Protein AF-W8T3Q5-F1 (afdb_monomer)

Mean predicted aligned error: 4.8 Å

pLDDT: mean 90.74, std 12.65, range [31.33, 98.38]

Secondary structure (DSSP, 8-state):
--HHHHHHHHHHHHHHHHHHTSPPSSHHHHHHHHHHHH--HHHHHHHHHHTT--EE-SSSEE---HHHHHHHHH-GGGGGTS-HHHHHHHHHHH-TT-SSHHHHHHHHHHHHGGG---

Foldseek 3Di:
DDPVVVVLLVVLVVVLVVQLPDDAPDPLQVLLSVCLVPVALQVSQVVCVVVVDWDDDPPGTDGDHSVNSVVSLPDPVCCVRYDVVSNQLSVQSPDPPDDDSSRSSSVSVVVVVVPPDD

Sequence (118 aa):
MTYEEIKTKIKCLDSVREILEMKPRNLTEEIFLKYIELERTEKVAQYLNEQGYKTKGARDERKYISTDITEILDDESCYMLVDDNIYKLARFMKKRKYRTWEEKILKYFEERSDCD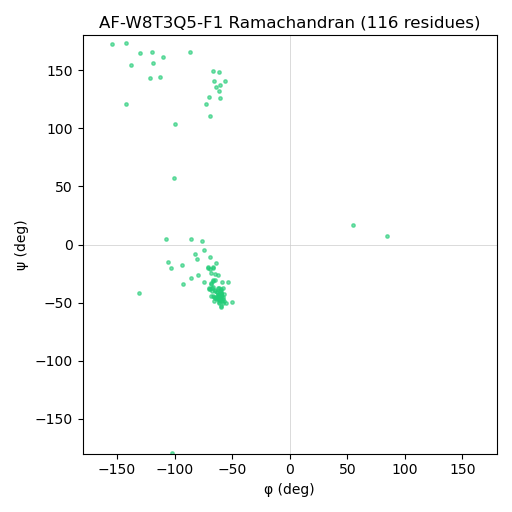GD

Solvent-accessible surface area (backbone atoms only — not comparable to full-atom values): 6930 Å² total; per-residue (Å²): 137,53,73,67,58,52,51,53,51,51,53,53,51,50,56,49,48,56,60,65,67,53,79,61,90,44,70,69,28,41,50,41,47,41,33,61,75,63,75,34,44,57,57,39,19,49,51,41,41,73,74,66,48,66,39,87,46,99,85,51,76,33,73,51,45,37,65,59,47,49,50,58,74,66,42,73,76,46,63,84,67,28,57,66,68,56,48,54,49,38,54,54,60,66,47,82,88,49,93,46,73,66,56,36,53,53,49,51,53,58,69,49,62,73,70,78,70,132

Structure (mmCIF, N/CA/C/O backbone):
data_AF-W8T3Q5-F1
#
_entry.id   AF-W8T3Q5-F1
#
loop_
_atom_site.group_PDB
_atom_site.id
_atom_site.type_symbol
_atom_site.label_atom_id
_atom_site.label_alt_id
_atom_site.label_comp_id
_atom_site.label_asym_id
_atom_site.label_entity_id
_atom_site.label_seq_id
_atom_site.pdbx_PDB_ins_code
_atom_site.Cartn_x
_atom_site.Cartn_y
_atom_site.Cartn_z
_atom_site.occupancy
_atom_site.B_iso_or_equiv
_atom_site.auth_seq_id
_atom_site.auth_comp_id
_atom_site.auth_asym_id
_atom_site.auth_atom_id
_atom_site.pdbx_PDB_model_num
ATOM 1 N N . MET A 1 1 ? -11.872 -5.140 25.681 1.00 71.50 1 MET A N 1
ATOM 2 C CA . MET A 1 1 ? -12.438 -4.601 24.439 1.00 71.50 1 MET A CA 1
ATOM 3 C C . MET A 1 1 ? -13.928 -4.396 24.647 1.00 71.50 1 MET A C 1
ATOM 5 O O . MET A 1 1 ? -14.626 -5.364 24.933 1.00 71.50 1 MET A O 1
ATOM 9 N N . THR A 1 2 ? -14.383 -3.152 24.633 1.00 92.88 2 THR A N 1
ATOM 10 C CA . THR A 1 2 ? -15.775 -2.753 24.838 1.00 92.88 2 THR A CA 1
ATOM 11 C C . THR A 1 2 ? -16.543 -2.798 23.517 1.00 92.88 2 THR A C 1
ATOM 13 O O . THR A 1 2 ? -15.962 -2.870 22.435 1.00 92.88 2 THR A O 1
ATOM 16 N N . TYR A 1 3 ? -17.871 -2.753 23.593 1.00 90.69 3 TYR A N 1
ATOM 17 C CA . TYR A 1 3 ? -18.728 -2.704 22.408 1.00 90.69 3 TYR A CA 1
ATOM 18 C C . TY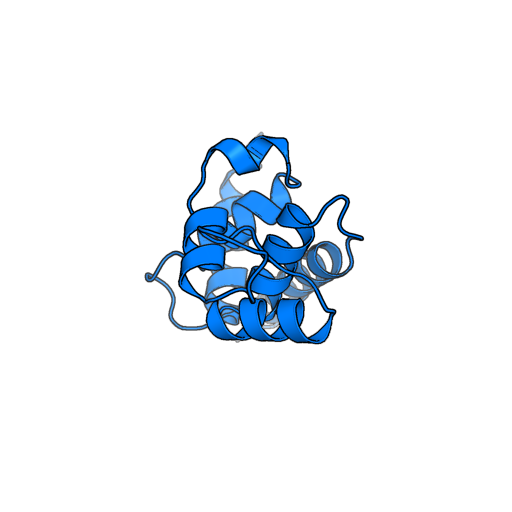R A 1 3 ? -18.461 -1.468 21.533 1.00 90.69 3 TYR A C 1
ATOM 20 O O . TYR A 1 3 ? -18.431 -1.574 20.307 1.00 90.69 3 TYR A O 1
ATOM 28 N N . GLU A 1 4 ? -18.206 -0.317 22.154 1.00 90.38 4 GLU A N 1
ATOM 29 C CA . GLU A 1 4 ? -17.892 0.917 21.429 1.00 90.38 4 GLU A CA 1
ATOM 30 C C . GLU A 1 4 ? -16.509 0.850 20.762 1.00 90.38 4 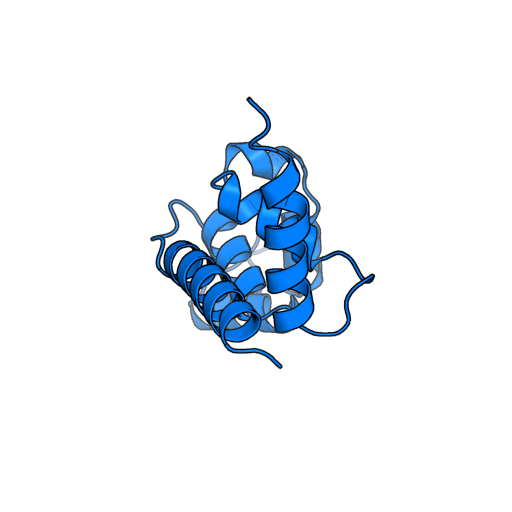GLU A C 1
ATOM 32 O O . GLU A 1 4 ? -16.370 1.249 19.609 1.00 90.38 4 GLU A O 1
ATOM 37 N N . GLU A 1 5 ? -15.512 0.227 21.402 1.00 87.94 5 GLU A N 1
ATOM 38 C CA . GLU A 1 5 ? -14.208 -0.036 20.767 1.00 87.94 5 GLU A CA 1
ATOM 39 C C . GLU A 1 5 ? -14.344 -0.933 19.524 1.00 87.94 5 GLU A C 1
ATOM 41 O O . GLU A 1 5 ? -13.707 -0.684 18.500 1.00 87.94 5 GLU A O 1
ATOM 46 N N . ILE A 1 6 ? -15.215 -1.949 19.579 1.00 90.69 6 ILE A N 1
ATOM 47 C CA . ILE A 1 6 ? -15.489 -2.831 18.433 1.00 90.69 6 ILE A CA 1
ATOM 48 C C . ILE A 1 6 ? -16.151 -2.052 17.293 1.00 90.69 6 ILE A C 1
ATOM 50 O O . ILE A 1 6 ? -15.729 -2.185 16.144 1.00 90.69 6 ILE A O 1
ATOM 54 N N . LYS A 1 7 ? -17.156 -1.218 17.587 1.00 91.44 7 LYS A N 1
ATOM 55 C CA . LYS A 1 7 ? -17.805 -0.372 16.573 1.00 91.44 7 LYS A CA 1
ATOM 56 C C . LYS A 1 7 ? -16.816 0.558 15.883 1.00 91.44 7 LYS A C 1
ATOM 58 O O . LYS A 1 7 ? -16.837 0.655 14.659 1.00 91.44 7 LYS A O 1
ATOM 63 N N . THR A 1 8 ? -15.961 1.233 16.649 1.00 89.25 8 THR A N 1
ATOM 64 C CA . THR A 1 8 ? -14.943 2.134 16.097 1.00 89.25 8 THR A CA 1
ATOM 65 C C . THR A 1 8 ? -13.985 1.377 15.189 1.00 89.25 8 THR A C 1
ATOM 67 O O . THR A 1 8 ? -13.724 1.817 14.070 1.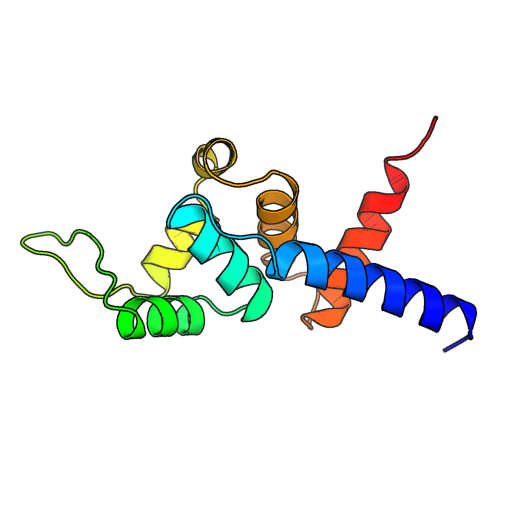00 89.25 8 THR A O 1
ATOM 70 N N . LYS A 1 9 ? -13.531 0.193 15.615 1.00 90.88 9 LYS A N 1
ATOM 71 C CA . LYS A 1 9 ? -12.674 -0.663 14.793 1.00 90.88 9 LYS A CA 1
ATOM 72 C C . LYS A 1 9 ? -13.347 -1.070 13.480 1.00 90.88 9 LYS A C 1
ATOM 74 O O . LYS A 1 9 ? -12.709 -0.978 12.437 1.00 90.88 9 LYS A O 1
ATOM 79 N N . ILE A 1 10 ? -14.620 -1.472 13.511 1.00 92.06 10 ILE A N 1
ATOM 80 C CA . ILE A 1 10 ? -15.380 -1.822 12.298 1.00 92.06 10 ILE A CA 1
ATOM 81 C C . ILE A 1 10 ? -15.441 -0.630 11.340 1.00 92.06 10 ILE A C 1
ATOM 83 O O . ILE A 1 10 ? -15.083 -0.785 10.179 1.00 92.06 10 ILE A O 1
ATOM 87 N N . LYS A 1 11 ? -15.794 0.564 11.833 1.00 91.75 11 LYS A N 1
ATOM 88 C CA . LYS A 1 11 ? -15.841 1.780 11.005 1.00 91.75 11 LYS A CA 1
ATOM 89 C C . LYS A 1 11 ? -14.497 2.087 10.342 1.00 91.75 11 LYS A C 1
ATOM 91 O O . LYS A 1 11 ? -14.462 2.363 9.151 1.00 91.75 11 LYS A O 1
ATOM 96 N N . CYS A 1 12 ? -13.394 1.994 11.090 1.00 91.69 12 CYS A N 1
ATOM 97 C CA . CYS A 1 12 ? -12.056 2.228 10.539 1.00 91.69 12 CYS A CA 1
ATOM 98 C C . CYS A 1 12 ? -11.719 1.218 9.434 1.00 91.69 12 CYS A C 1
ATOM 100 O O . CYS A 1 12 ? -11.185 1.590 8.394 1.00 91.69 12 CYS A O 1
ATOM 102 N N . LEU A 1 13 ? -12.038 -0.061 9.649 1.00 91.75 13 LEU A N 1
ATOM 103 C CA . LEU A 1 13 ? -11.801 -1.112 8.660 1.00 91.75 13 LEU A CA 1
ATOM 104 C C . LEU A 1 13 ? -12.687 -0.949 7.419 1.00 91.75 13 LEU A C 1
ATOM 106 O O . LEU A 1 13 ? -12.202 -1.175 6.314 1.00 91.75 13 LEU A O 1
ATOM 110 N N . ASP A 1 14 ? -13.939 -0.514 7.582 1.00 93.06 14 ASP A N 1
ATOM 111 C CA . ASP A 1 14 ? -14.826 -0.184 6.462 1.00 93.06 14 ASP A CA 1
ATOM 112 C C . ASP A 1 14 ? -14.264 0.984 5.637 1.00 93.06 14 ASP A C 1
ATOM 114 O O . ASP A 1 14 ? -14.207 0.882 4.414 1.00 93.06 14 ASP A O 1
ATOM 118 N N . SER A 1 15 ? -13.747 2.041 6.276 1.00 92.19 15 SER A N 1
ATOM 119 C CA . SER A 1 15 ? -13.087 3.144 5.561 1.00 92.19 15 SER A CA 1
ATOM 120 C C . SER A 1 15 ? -11.845 2.689 4.786 1.00 92.19 15 SER A C 1
ATOM 122 O O . SER A 1 15 ? -11.601 3.158 3.678 1.00 92.19 15 SER A O 1
ATOM 124 N N . VAL A 1 16 ? -11.055 1.751 5.324 1.00 94.44 16 VAL A N 1
ATOM 125 C CA . VAL A 1 16 ? -9.931 1.172 4.565 1.00 94.44 16 VAL A CA 1
ATOM 126 C C . VAL A 1 16 ? -10.417 0.295 3.421 1.00 94.44 16 VAL A C 1
ATOM 128 O O . VAL A 1 16 ? -9.815 0.333 2.351 1.00 94.44 16 VAL A O 1
ATOM 131 N N . ARG A 1 17 ? -11.494 -0.478 3.612 1.00 94.81 17 ARG A N 1
ATOM 132 C CA . ARG A 1 17 ? -12.098 -1.267 2.532 1.00 94.81 17 ARG A CA 1
ATOM 133 C C . ARG A 1 17 ? -12.485 -0.360 1.369 1.00 94.81 17 ARG A C 1
ATOM 135 O O . ARG A 1 17 ? -12.095 -0.649 0.247 1.00 94.81 17 ARG A O 1
ATOM 142 N N . GLU A 1 18 ? -13.174 0.745 1.644 1.00 94.94 18 GLU A N 1
ATOM 143 C CA . GLU A 1 18 ? -13.567 1.717 0.618 1.00 94.94 18 GLU A CA 1
ATOM 144 C C . GLU A 1 18 ? -12.357 2.254 -0.153 1.00 94.94 18 GLU A C 1
ATOM 146 O O . GLU A 1 18 ? -12.399 2.311 -1.379 1.00 94.94 18 GLU A O 1
ATOM 151 N N . ILE A 1 19 ? -11.255 2.568 0.542 1.00 95.00 19 ILE A N 1
ATOM 152 C CA . ILE A 1 19 ? -9.992 2.982 -0.090 1.00 95.00 19 ILE A CA 1
ATOM 153 C C . ILE A 1 19 ? -9.431 1.867 -0.985 1.00 95.00 19 ILE A C 1
ATOM 155 O O . ILE A 1 19 ? -9.056 2.125 -2.125 1.00 95.00 19 ILE A O 1
ATOM 159 N N . LEU A 1 20 ? -9.367 0.627 -0.493 1.00 95.25 20 LEU A N 1
ATOM 160 C CA . LEU A 1 20 ? -8.816 -0.513 -1.236 1.00 95.25 20 LEU A CA 1
ATOM 161 C C . LEU A 1 20 ? -9.681 -0.938 -2.434 1.00 95.25 20 LEU A C 1
ATOM 163 O O . LEU A 1 20 ? -9.159 -1.519 -3.384 1.00 95.25 20 LEU A O 1
ATOM 167 N N . GLU A 1 21 ? -10.980 -0.645 -2.405 1.00 95.44 21 GLU A N 1
ATOM 168 C CA . GLU A 1 21 ? -11.921 -0.891 -3.504 1.00 95.44 21 GLU A CA 1
ATOM 169 C C . GLU A 1 21 ? -11.893 0.211 -4.578 1.00 95.44 21 GLU A C 1
ATOM 171 O O . GLU A 1 21 ? -12.488 0.046 -5.649 1.00 95.44 21 GLU A O 1
ATOM 176 N N . MET A 1 22 ? -11.183 1.323 -4.345 1.00 93.94 22 MET A N 1
ATOM 177 C CA . MET A 1 22 ? -11.012 2.368 -5.353 1.00 93.94 22 MET A CA 1
ATOM 178 C C . MET A 1 22 ? -10.288 1.816 -6.584 1.00 93.94 22 MET A C 1
ATOM 180 O O . MET A 1 22 ? -9.230 1.191 -6.498 1.00 93.94 22 MET A O 1
ATOM 184 N N . LYS A 1 23 ? -10.833 2.099 -7.771 1.00 94.81 23 LYS A N 1
ATOM 185 C CA . LYS A 1 23 ? -10.167 1.758 -9.028 1.00 94.81 23 LYS A CA 1
ATOM 186 C C . LYS A 1 23 ? -8.976 2.704 -9.243 1.00 94.81 23 LYS A C 1
ATOM 188 O O . LYS A 1 23 ? -9.214 3.907 -9.369 1.00 94.81 23 LYS A O 1
ATOM 193 N N . PRO A 1 24 ? -7.734 2.196 -9.362 1.00 95.69 24 PRO A N 1
ATOM 194 C CA . PRO A 1 24 ? -6.579 3.055 -9.573 1.00 95.69 24 PRO A CA 1
ATOM 195 C C . PRO A 1 24 ? -6.677 3.774 -10.919 1.00 95.69 24 PRO A C 1
ATOM 197 O O . PRO A 1 24 ? -7.005 3.177 -11.949 1.00 95.69 24 PRO A O 1
ATOM 200 N N . ARG A 1 25 ? -6.371 5.072 -10.916 1.00 95.81 25 ARG A N 1
ATOM 201 C CA . ARG A 1 25 ? -6.357 5.921 -12.119 1.00 95.81 25 ARG A CA 1
ATOM 202 C C . ARG A 1 25 ? -5.087 5.748 -12.947 1.00 95.81 25 ARG A C 1
ATOM 204 O O . ARG A 1 25 ? -5.085 6.012 -14.147 1.00 95.81 25 ARG A O 1
ATOM 211 N N . ASN A 1 26 ? -3.999 5.350 -12.298 1.00 96.38 26 ASN A N 1
ATOM 212 C CA . ASN A 1 26 ? -2.686 5.156 -12.895 1.00 96.38 26 ASN A CA 1
ATOM 213 C C . ASN A 1 26 ? -1.871 4.137 -12.082 1.00 96.38 26 ASN A C 1
ATOM 215 O O . ASN A 1 26 ? -2.274 3.722 -10.995 1.00 96.38 26 ASN A O 1
ATOM 219 N N . LEU A 1 27 ? -0.709 3.755 -12.616 1.00 96.31 27 LEU A N 1
ATOM 220 C CA . LEU A 1 27 ? 0.165 2.763 -11.993 1.00 96.31 27 LEU A CA 1
ATOM 221 C C . LEU A 1 27 ? 0.690 3.209 -10.620 1.00 96.31 27 LEU A C 1
ATOM 223 O O . LEU A 1 27 ? 0.792 2.390 -9.715 1.00 96.31 27 LEU A O 1
ATOM 227 N N . THR A 1 28 ? 1.003 4.494 -10.440 1.00 97.00 28 THR A N 1
ATOM 228 C CA . THR A 1 28 ? 1.472 5.023 -9.149 1.00 97.00 28 THR A CA 1
ATOM 229 C C . THR A 1 28 ? 0.411 4.828 -8.071 1.00 97.00 28 THR A C 1
ATOM 231 O O . THR A 1 28 ? 0.710 4.346 -6.984 1.00 97.00 28 THR A O 1
ATOM 234 N N . GLU A 1 29 ? -0.847 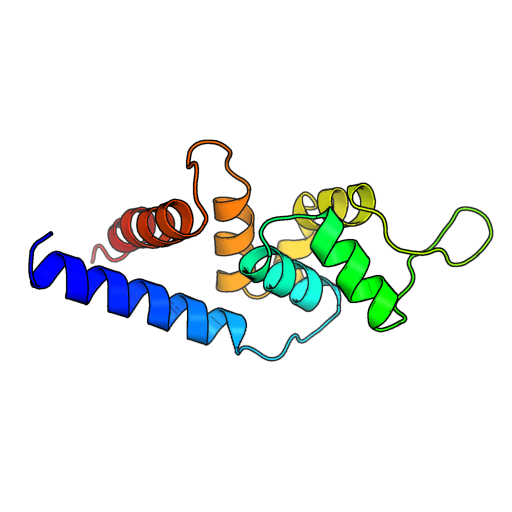5.125 -8.378 1.00 97.31 29 GLU A N 1
ATOM 235 C CA . GLU A 1 29 ? -1.958 4.906 -7.456 1.00 97.31 29 GLU A CA 1
ATOM 236 C C . GLU A 1 29 ? -2.184 3.415 -7.163 1.00 97.31 29 GLU A C 1
ATOM 238 O O . GLU A 1 29 ? -2.386 3.046 -6.007 1.00 97.31 29 GLU A O 1
ATOM 243 N N . GLU A 1 30 ? -2.055 2.541 -8.170 1.00 97.69 30 GLU A N 1
ATOM 244 C CA . GLU A 1 30 ? -2.103 1.084 -7.973 1.00 97.69 30 GLU A CA 1
ATOM 245 C C . GLU A 1 30 ? -1.000 0.605 -7.013 1.00 97.69 30 GLU A C 1
ATOM 247 O O . GLU A 1 30 ? -1.261 -0.195 -6.112 1.00 97.69 30 GLU A O 1
ATOM 252 N N . ILE A 1 31 ? 0.218 1.139 -7.146 1.00 97.88 31 ILE A N 1
ATOM 253 C CA . ILE A 1 31 ? 1.349 0.835 -6.258 1.00 97.88 31 ILE A CA 1
ATOM 254 C C . ILE A 1 31 ? 1.037 1.234 -4.815 1.00 97.88 31 ILE A C 1
ATOM 256 O O . ILE A 1 31 ? 1.296 0.454 -3.895 1.00 97.88 31 ILE A O 1
ATOM 260 N N . PHE A 1 32 ? 0.469 2.422 -4.604 1.00 98.25 32 PHE A N 1
ATOM 261 C CA . PHE A 1 32 ? 0.109 2.892 -3.268 1.00 98.25 32 PHE A CA 1
ATOM 262 C C . PHE A 1 32 ? -1.005 2.038 -2.646 1.00 98.25 32 PHE A C 1
ATOM 264 O O . PHE A 1 32 ? -0.868 1.618 -1.497 1.00 98.25 32 PHE A O 1
ATOM 271 N N . LEU A 1 33 ? -2.063 1.715 -3.397 1.00 98.12 33 LEU A N 1
ATOM 272 C CA . LEU A 1 33 ? -3.143 0.838 -2.929 1.00 98.12 33 LEU A CA 1
ATOM 273 C C . LEU A 1 33 ? -2.625 -0.550 -2.551 1.00 98.12 33 LEU A C 1
ATOM 275 O O . LEU A 1 33 ? -2.910 -1.052 -1.463 1.00 98.12 33 LEU A O 1
ATOM 279 N N . LYS A 1 34 ? -1.788 -1.154 -3.400 1.00 98.00 34 LYS A N 1
ATOM 280 C CA . LYS A 1 34 ? -1.184 -2.456 -3.097 1.00 98.00 34 LYS A CA 1
ATOM 281 C C . LYS A 1 34 ? -0.215 -2.404 -1.932 1.00 98.00 34 LYS A C 1
ATOM 283 O O . LYS A 1 34 ? -0.109 -3.381 -1.192 1.00 98.00 34 LYS A O 1
ATOM 288 N N . TYR A 1 35 ? 0.463 -1.283 -1.719 1.00 98.06 35 TYR A N 1
ATOM 289 C CA . TYR A 1 35 ? 1.267 -1.106 -0.520 1.00 98.06 35 TYR A CA 1
ATOM 290 C C . TYR A 1 35 ? 0.404 -1.024 0.744 1.00 98.06 35 TYR A C 1
ATOM 292 O O . TYR A 1 35 ? 0.767 -1.641 1.744 1.00 98.06 35 TYR A O 1
ATOM 300 N N . ILE A 1 36 ? -0.743 -0.339 0.699 1.00 97.12 36 ILE A N 1
ATOM 301 C CA . ILE A 1 36 ? -1.706 -0.329 1.811 1.00 97.12 36 ILE A CA 1
ATOM 302 C C . ILE A 1 36 ? -2.197 -1.751 2.088 1.00 97.12 36 ILE A C 1
ATOM 304 O O . ILE A 1 36 ? -2.220 -2.164 3.236 1.00 97.12 36 ILE A O 1
ATOM 308 N N . GLU A 1 37 ? -2.528 -2.536 1.067 1.00 96.56 37 GLU A N 1
ATOM 309 C CA . GLU A 1 37 ? -3.009 -3.913 1.242 1.00 96.56 37 GLU A CA 1
ATOM 310 C C . GLU A 1 37 ? -1.934 -4.865 1.806 1.00 96.56 37 GLU A C 1
ATOM 312 O O . GLU A 1 37 ? -2.206 -5.673 2.693 1.00 96.56 37 GLU A O 1
ATOM 317 N N . LEU A 1 38 ? -0.703 -4.795 1.286 1.00 96.12 38 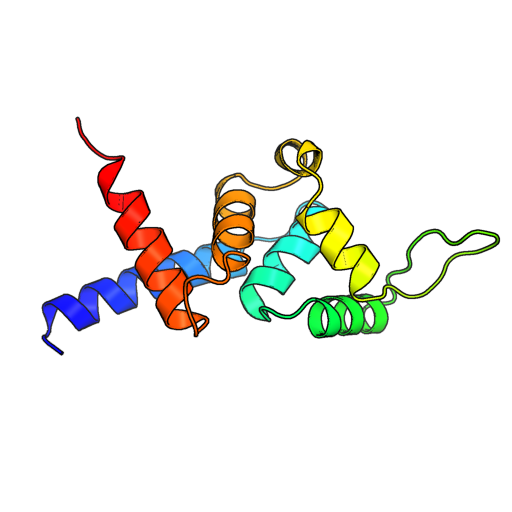LEU A N 1
ATOM 318 C CA . LEU A 1 38 ? 0.324 -5.823 1.509 1.00 96.12 38 LEU A CA 1
ATOM 319 C C . LEU A 1 38 ? 1.393 -5.431 2.535 1.00 96.12 38 LEU A C 1
ATOM 321 O O . LEU A 1 38 ? 2.102 -6.312 3.033 1.00 96.12 38 LEU A O 1
ATOM 325 N N . GLU A 1 39 ? 1.546 -4.131 2.798 1.00 94.56 39 GLU A N 1
ATOM 326 C CA . GLU A 1 39 ? 2.499 -3.514 3.734 1.00 94.56 39 GLU A CA 1
ATOM 327 C C . GLU A 1 39 ? 3.976 -3.885 3.499 1.00 94.56 39 GLU A C 1
ATOM 329 O O . GLU A 1 39 ? 4.833 -3.741 4.373 1.00 94.56 39 GLU A O 1
ATOM 334 N N . ARG A 1 40 ? 4.303 -4.423 2.321 1.00 95.62 40 ARG A N 1
ATOM 335 C CA . ARG A 1 40 ? 5.646 -4.910 1.988 1.00 95.62 40 ARG A CA 1
ATOM 336 C C . ARG A 1 40 ? 5.983 -4.590 0.548 1.00 95.62 40 ARG A C 1
ATOM 338 O O . ARG A 1 40 ? 5.307 -5.057 -0.367 1.00 95.62 40 ARG A O 1
ATOM 345 N N . THR A 1 41 ? 7.054 -3.834 0.345 1.00 97.50 41 THR A N 1
ATOM 346 C CA . THR A 1 41 ? 7.484 -3.390 -0.985 1.00 97.50 41 THR A CA 1
ATOM 347 C C . THR A 1 41 ? 7.919 -4.558 -1.868 1.00 97.50 41 THR A C 1
ATOM 349 O O . THR A 1 41 ? 7.680 -4.526 -3.071 1.00 97.50 41 THR A O 1
ATOM 352 N N . GLU A 1 42 ? 8.461 -5.636 -1.290 1.00 97.88 42 GLU A N 1
ATOM 353 C CA . GLU A 1 42 ? 8.790 -6.867 -2.020 1.00 97.88 42 GLU A CA 1
ATOM 354 C C . GLU A 1 42 ? 7.535 -7.532 -2.592 1.00 97.88 42 GLU A C 1
ATOM 356 O O . GLU A 1 42 ? 7.543 -7.989 -3.733 1.00 97.88 42 GLU A O 1
ATOM 361 N N . LYS A 1 43 ? 6.442 -7.556 -1.816 1.00 98.25 43 LYS A N 1
ATOM 362 C CA . LYS A 1 43 ? 5.170 -8.143 -2.252 1.00 98.25 43 LYS A CA 1
ATOM 363 C C . LYS A 1 43 ? 4.500 -7.298 -3.330 1.00 98.25 43 LYS A C 1
ATOM 365 O O . LYS A 1 43 ? 3.955 -7.855 -4.275 1.00 98.25 43 LYS A O 1
ATOM 370 N N . VAL A 1 44 ? 4.574 -5.970 -3.219 1.00 98.31 44 VAL A N 1
ATOM 371 C CA . VAL A 1 44 ? 4.077 -5.063 -4.265 1.00 98.31 44 VAL A CA 1
ATOM 372 C C . VAL A 1 44 ? 4.868 -5.262 -5.557 1.00 98.31 44 VAL A C 1
ATOM 374 O O . VAL A 1 44 ? 4.272 -5.447 -6.611 1.00 98.31 44 VAL A O 1
ATOM 377 N N . ALA A 1 45 ? 6.202 -5.313 -5.487 1.00 98.19 45 ALA A N 1
ATOM 378 C CA . ALA A 1 45 ? 7.036 -5.583 -6.657 1.00 98.19 45 ALA A CA 1
ATOM 379 C C . ALA A 1 45 ? 6.712 -6.947 -7.291 1.00 98.19 45 ALA A C 1
ATOM 381 O O . ALA A 1 45 ? 6.600 -7.048 -8.512 1.00 98.19 45 ALA A O 1
ATOM 382 N N . GLN A 1 46 ? 6.527 -7.992 -6.475 1.00 98.38 46 GLN A N 1
ATOM 383 C CA . GLN A 1 46 ? 6.097 -9.307 -6.949 1.00 98.38 46 GLN A CA 1
ATOM 384 C C . GLN A 1 46 ? 4.754 -9.224 -7.684 1.00 98.38 46 GLN A C 1
ATOM 386 O O . GLN A 1 46 ? 4.674 -9.677 -8.823 1.00 98.38 46 GLN A O 1
ATOM 391 N N . TYR A 1 47 ? 3.748 -8.588 -7.077 1.00 98.19 47 TYR A N 1
ATOM 392 C CA . TYR A 1 47 ? 2.433 -8.392 -7.685 1.00 98.19 47 TYR A CA 1
ATOM 393 C C . TYR A 1 47 ? 2.537 -7.695 -9.049 1.00 98.19 47 TYR A C 1
ATOM 395 O O . TYR A 1 47 ? 2.025 -8.208 -10.041 1.00 98.19 47 TYR A O 1
ATOM 403 N N . LEU A 1 48 ? 3.261 -6.574 -9.138 1.00 97.88 48 LEU A N 1
ATOM 404 C CA . LEU A 1 48 ? 3.412 -5.840 -10.398 1.00 97.88 48 LEU A CA 1
ATOM 405 C C . LEU A 1 48 ? 4.063 -6.697 -11.489 1.00 97.88 48 LEU A C 1
ATOM 407 O O . LEU A 1 48 ? 3.632 -6.683 -12.640 1.00 97.88 48 LEU A O 1
ATOM 411 N N . ASN A 1 49 ? 5.088 -7.465 -11.120 1.00 97.62 49 ASN A N 1
ATOM 412 C CA . ASN A 1 49 ? 5.781 -8.354 -12.045 1.00 97.62 49 ASN A CA 1
ATOM 413 C C . ASN A 1 49 ? 4.879 -9.499 -12.533 1.00 97.62 49 ASN A C 1
ATOM 415 O O . ASN A 1 49 ? 4.984 -9.895 -13.692 1.00 97.62 49 ASN A O 1
ATOM 419 N N . GLU A 1 50 ? 4.009 -10.032 -11.672 1.00 97.88 50 GLU A N 1
ATOM 420 C CA . GLU A 1 50 ? 3.016 -11.056 -12.029 1.00 97.88 50 GLU A CA 1
ATOM 421 C C . GLU A 1 50 ? 1.933 -10.500 -12.962 1.00 97.88 50 GLU A C 1
ATOM 423 O O . GLU A 1 50 ? 1.495 -11.203 -13.869 1.00 97.88 50 GLU A O 1
ATOM 428 N N . GLN A 1 51 ? 1.570 -9.221 -12.809 1.00 96.81 51 GLN A N 1
ATOM 429 C CA . GLN A 1 51 ? 0.701 -8.504 -13.753 1.00 96.81 51 GLN A CA 1
ATOM 430 C C . GLN A 1 51 ? 1.410 -8.122 -15.068 1.00 96.81 51 GLN A C 1
ATOM 432 O O . GLN A 1 51 ? 0.778 -7.614 -15.991 1.00 96.81 51 GLN A O 1
ATOM 437 N N . GLY A 1 52 ? 2.718 -8.375 -15.187 1.00 96.25 52 GLY A N 1
ATOM 438 C CA . GLY A 1 52 ? 3.499 -8.100 -16.395 1.00 96.25 52 GLY A CA 1
ATOM 439 C C . GLY A 1 52 ? 4.023 -6.667 -16.514 1.00 96.25 52 GLY A C 1
ATOM 440 O O . GLY A 1 52 ? 4.610 -6.328 -17.544 1.00 96.25 52 GLY A O 1
ATOM 441 N N . TYR A 1 53 ? 3.867 -5.836 -15.480 1.00 96.25 53 TYR A N 1
ATOM 442 C CA . TYR A 1 53 ? 4.447 -4.497 -15.458 1.00 96.25 53 TYR A CA 1
ATOM 443 C C . TYR A 1 53 ? 5.978 -4.547 -15.413 1.00 96.25 53 TYR A C 1
ATOM 445 O O . TYR A 1 53 ? 6.593 -5.448 -14.834 1.00 96.25 53 TYR A O 1
ATOM 453 N N . LYS A 1 54 ? 6.606 -3.531 -16.007 1.00 93.75 54 LYS A N 1
ATOM 454 C CA . LYS A 1 54 ? 8.058 -3.351 -16.022 1.00 93.75 54 LYS A CA 1
ATOM 455 C C . LYS A 1 54 ? 8.420 -1.894 -15.774 1.00 93.75 54 LYS A C 1
ATOM 457 O O . LYS A 1 54 ? 7.646 -0.994 -16.081 1.00 93.75 54 LYS A O 1
ATOM 462 N N . THR A 1 55 ? 9.620 -1.679 -15.253 1.00 93.69 55 THR A N 1
ATOM 463 C CA . THR A 1 55 ? 10.210 -0.352 -15.063 1.00 93.69 55 THR A CA 1
ATOM 464 C C . THR A 1 55 ? 11.377 -0.134 -16.023 1.00 93.69 55 THR A C 1
ATOM 466 O O . THR A 1 55 ? 11.947 -1.089 -16.561 1.00 93.69 55 THR A O 1
ATOM 469 N N . LYS A 1 56 ? 11.764 1.125 -16.242 1.00 90.38 56 LYS A N 1
ATOM 470 C CA . LYS A 1 56 ? 12.915 1.466 -17.084 1.00 90.38 56 LYS A CA 1
ATOM 471 C C . LYS A 1 56 ? 14.216 1.049 -16.395 1.00 90.38 56 LYS A C 1
ATOM 473 O O . LYS A 1 56 ? 14.477 1.421 -15.254 1.00 90.38 56 LYS A O 1
ATOM 478 N N . GLY A 1 57 ? 15.042 0.279 -17.093 1.00 86.00 57 GLY A N 1
ATOM 479 C CA . GLY A 1 57 ? 16.421 -0.008 -16.705 1.00 86.00 57 GLY A CA 1
ATOM 480 C C . GLY A 1 57 ? 17.431 0.816 -17.507 1.00 86.00 57 GLY A C 1
ATOM 481 O O . GLY A 1 57 ? 17.072 1.607 -18.374 1.00 86.00 57 GLY A O 1
ATOM 482 N N . ALA A 1 58 ? 18.722 0.608 -17.228 1.00 79.25 58 ALA A N 1
ATOM 483 C CA . ALA A 1 58 ? 19.820 1.346 -17.865 1.00 79.25 58 ALA A CA 1
ATOM 484 C C . ALA A 1 58 ? 19.995 1.060 -19.369 1.00 79.25 58 ALA A C 1
ATOM 486 O O . ALA A 1 58 ? 20.655 1.826 -20.065 1.00 79.25 58 ALA A O 1
ATOM 487 N N . ARG A 1 59 ? 19.459 -0.062 -19.860 1.00 81.00 59 ARG A N 1
ATOM 488 C CA . ARG A 1 59 ? 19.536 -0.467 -21.273 1.00 81.00 59 ARG A CA 1
ATOM 489 C C . ARG A 1 59 ? 18.172 -0.864 -21.821 1.00 81.00 59 ARG A C 1
ATOM 491 O O . ARG A 1 59 ? 17.830 -0.427 -22.907 1.00 81.00 59 ARG A O 1
ATOM 498 N N . ASP A 1 60 ? 17.396 -1.600 -21.027 1.00 91.50 60 ASP A N 1
ATOM 499 C CA . ASP A 1 60 ? 16.073 -2.108 -21.392 1.00 91.50 60 ASP A CA 1
ATOM 500 C C . ASP A 1 60 ? 15.108 -2.064 -20.200 1.00 91.50 60 ASP A C 1
ATOM 502 O O . ASP A 1 60 ? 15.499 -1.782 -19.063 1.00 91.50 60 ASP A O 1
ATOM 506 N N . GLU A 1 61 ? 13.840 -2.378 -20.456 1.00 93.56 61 GLU A N 1
ATOM 507 C CA . GLU A 1 61 ? 12.844 -2.614 -19.414 1.00 93.56 61 GLU A CA 1
ATOM 508 C C . GLU A 1 61 ? 13.243 -3.791 -18.514 1.00 93.56 61 GLU A C 1
ATOM 510 O O . GLU A 1 61 ? 13.647 -4.858 -18.983 1.00 93.56 61 GLU A O 1
ATOM 515 N N . ARG A 1 62 ? 13.065 -3.628 -17.202 1.00 95.31 62 ARG A N 1
ATOM 516 C CA . ARG A 1 62 ? 13.328 -4.670 -16.206 1.00 95.31 62 ARG A CA 1
ATOM 517 C C . ARG A 1 62 ? 12.150 -4.855 -15.258 1.00 95.31 62 ARG A C 1
ATOM 519 O O . ARG A 1 62 ? 11.269 -4.008 -15.155 1.00 95.31 62 ARG A O 1
ATOM 526 N N . LYS A 1 63 ? 12.169 -5.971 -14.531 1.00 96.56 63 LYS A N 1
ATOM 527 C CA . LYS A 1 63 ? 11.237 -6.227 -13.429 1.00 96.56 63 LYS A CA 1
ATOM 528 C C . LYS A 1 63 ? 11.386 -5.178 -12.326 1.00 96.56 63 LYS A C 1
ATOM 530 O O . LYS A 1 63 ? 12.495 -4.693 -12.076 1.00 96.56 63 LYS A O 1
ATOM 535 N N . TYR A 1 64 ? 10.274 -4.891 -11.658 1.00 97.62 64 TYR A N 1
ATOM 536 C CA . TYR A 1 64 ? 10.252 -4.106 -10.431 1.00 97.62 64 TYR A CA 1
ATOM 537 C C . TYR A 1 64 ? 10.972 -4.852 -9.307 1.00 97.62 64 TYR A C 1
ATOM 539 O O . TYR A 1 64 ? 10.827 -6.071 -9.162 1.00 97.62 64 TYR A O 1
ATOM 547 N N . ILE A 1 65 ? 11.714 -4.106 -8.495 1.00 97.06 65 ILE A N 1
ATOM 548 C CA . ILE A 1 65 ? 12.307 -4.552 -7.231 1.00 97.06 65 ILE A CA 1
ATOM 549 C C . ILE A 1 65 ? 11.768 -3.705 -6.073 1.00 97.06 65 ILE A C 1
ATOM 551 O O . ILE A 1 65 ? 11.181 -2.645 -6.285 1.00 97.06 65 ILE A O 1
ATOM 555 N N . SER A 1 66 ? 11.976 -4.150 -4.832 1.00 97.44 66 SER A N 1
ATOM 556 C CA . SER A 1 66 ? 11.490 -3.442 -3.636 1.00 97.44 66 SER A CA 1
ATOM 557 C C . SER A 1 66 ? 12.018 -2.009 -3.515 1.00 97.44 66 SER A C 1
ATOM 559 O O . SER A 1 66 ? 11.298 -1.137 -3.022 1.00 97.44 66 SER A O 1
ATOM 561 N N . THR A 1 67 ? 13.241 -1.749 -3.988 1.00 97.25 67 THR A N 1
ATOM 562 C CA . THR A 1 67 ? 13.825 -0.401 -4.029 1.00 97.25 67 THR A CA 1
ATOM 563 C C . THR A 1 67 ? 13.008 0.540 -4.908 1.00 97.25 67 THR A C 1
ATOM 565 O O . THR A 1 67 ? 12.682 1.624 -4.447 1.00 97.25 67 THR A O 1
ATOM 568 N N . ASP A 1 68 ? 12.572 0.099 -6.093 1.00 97.00 68 ASP A N 1
ATOM 569 C CA . ASP A 1 68 ? 11.761 0.929 -7.000 1.00 97.00 68 ASP A CA 1
ATOM 570 C C . ASP A 1 68 ? 10.452 1.355 -6.327 1.00 97.00 68 ASP A C 1
ATOM 572 O O . ASP A 1 68 ? 10.044 2.510 -6.383 1.00 97.00 68 ASP A O 1
ATOM 576 N N . ILE A 1 69 ? 9.799 0.413 -5.640 1.00 97.88 69 ILE A N 1
ATOM 577 C CA . ILE A 1 69 ? 8.561 0.688 -4.905 1.00 97.88 69 ILE A CA 1
ATOM 578 C C . ILE A 1 69 ? 8.828 1.657 -3.753 1.00 97.88 69 ILE A C 1
ATOM 580 O O . ILE A 1 69 ? 8.029 2.552 -3.495 1.00 97.88 69 ILE A O 1
ATOM 584 N N . THR A 1 70 ? 9.953 1.490 -3.056 1.00 97.12 70 THR A N 1
ATOM 585 C CA . THR A 1 70 ? 10.341 2.378 -1.954 1.00 97.12 70 THR A CA 1
ATOM 586 C C . THR A 1 70 ? 10.558 3.804 -2.446 1.00 97.12 70 THR A C 1
ATOM 588 O O . THR A 1 70 ? 10.039 4.718 -1.812 1.00 97.12 70 THR A O 1
ATOM 591 N N . GLU A 1 71 ? 11.262 3.974 -3.567 1.00 96.75 71 GLU A N 1
ATOM 592 C CA . GLU A 1 71 ? 11.508 5.269 -4.207 1.00 96.75 71 GLU A CA 1
ATOM 593 C C . GLU A 1 71 ? 10.193 5.940 -4.616 1.00 96.75 71 GLU A C 1
ATOM 595 O O . GLU A 1 71 ? 9.969 7.093 -4.263 1.00 96.75 71 GLU A O 1
ATOM 600 N N . ILE A 1 72 ? 9.273 5.203 -5.247 1.00 96.56 72 ILE A N 1
ATOM 601 C CA . ILE A 1 72 ? 7.944 5.717 -5.624 1.00 96.56 72 ILE A CA 1
ATOM 602 C C . ILE A 1 72 ? 7.133 6.151 -4.392 1.00 96.56 72 ILE A C 1
ATOM 604 O O . ILE A 1 72 ? 6.494 7.198 -4.403 1.00 96.56 72 ILE A O 1
ATOM 608 N N . LEU A 1 73 ? 7.160 5.370 -3.307 1.00 96.50 73 LEU A N 1
ATOM 609 C CA . LEU A 1 73 ? 6.458 5.707 -2.060 1.00 96.50 73 LEU A CA 1
ATOM 610 C C . LEU A 1 73 ? 7.106 6.877 -1.295 1.00 96.50 73 LEU A C 1
ATOM 612 O O . LEU A 1 73 ? 6.466 7.455 -0.409 1.00 96.50 73 LEU A O 1
ATOM 616 N N . ASP A 1 74 ? 8.380 7.174 -1.565 1.00 96.25 74 ASP A N 1
ATOM 617 C CA . ASP A 1 74 ? 9.124 8.295 -0.977 1.00 96.25 74 ASP A CA 1
ATOM 618 C C . ASP A 1 74 ? 9.097 9.573 -1.800 1.00 96.25 74 ASP A C 1
ATOM 620 O O . ASP A 1 74 ? 9.342 10.641 -1.241 1.00 96.25 74 ASP A O 1
ATOM 624 N N . ASP A 1 75 ? 8.750 9.482 -3.078 1.00 95.38 75 ASP A N 1
ATOM 625 C CA . ASP A 1 75 ? 8.642 10.629 -3.960 1.00 95.38 75 ASP A CA 1
ATOM 626 C C . ASP A 1 75 ? 7.443 11.516 -3.578 1.00 95.38 75 ASP A C 1
ATOM 628 O O . ASP A 1 75 ? 6.273 11.162 -3.747 1.00 95.38 75 ASP A O 1
ATOM 632 N N . GLU A 1 76 ? 7.736 12.710 -3.062 1.00 94.06 76 GLU A N 1
ATOM 633 C CA . GLU A 1 76 ? 6.7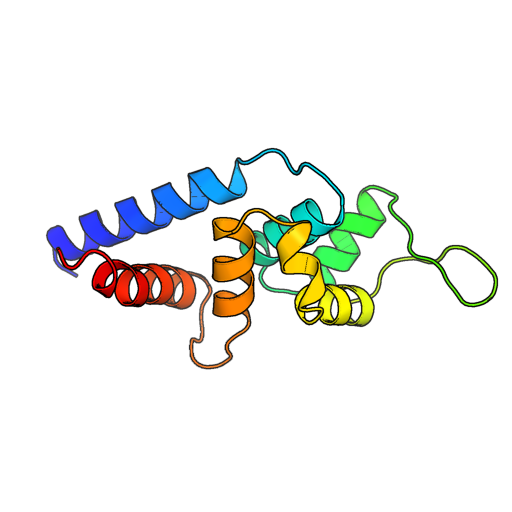24 13.698 -2.681 1.00 94.06 76 GLU A CA 1
ATOM 634 C C . GLU A 1 76 ? 5.921 14.215 -3.881 1.00 94.06 76 GLU A C 1
ATOM 636 O O . GLU A 1 76 ? 4.754 14.581 -3.727 1.00 94.06 76 GLU A O 1
ATOM 641 N N . SER A 1 77 ? 6.488 14.178 -5.092 1.00 93.69 77 SER A N 1
ATOM 642 C CA . SER A 1 77 ? 5.790 14.613 -6.305 1.00 93.69 77 SER A CA 1
ATOM 643 C C . SER A 1 77 ? 4.603 13.709 -6.663 1.00 93.69 77 SER A C 1
ATOM 645 O O . SER A 1 77 ? 3.659 14.155 -7.324 1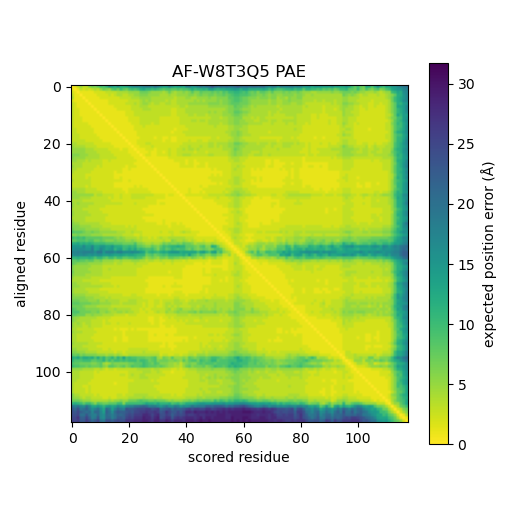.00 93.69 77 SER A O 1
ATOM 647 N N . CYS A 1 78 ? 4.578 12.473 -6.146 1.00 91.94 78 CYS A N 1
ATOM 648 C CA . CYS A 1 78 ? 3.462 11.547 -6.326 1.00 91.94 78 CYS A CA 1
ATOM 649 C C . CYS A 1 78 ? 2.154 12.035 -5.684 1.00 91.94 78 CYS A C 1
ATOM 651 O O . CYS A 1 78 ? 1.095 11.537 -6.060 1.00 91.94 78 CYS A O 1
ATOM 653 N N . TYR A 1 79 ? 2.187 13.032 -4.788 1.00 90.31 79 TYR A N 1
ATOM 654 C CA . TYR A 1 79 ? 0.979 13.648 -4.221 1.00 90.31 79 TYR A CA 1
ATOM 655 C C . TYR A 1 79 ? -0.002 14.145 -5.300 1.00 90.31 79 TYR A C 1
ATOM 657 O O . TYR A 1 79 ? -1.212 14.076 -5.121 1.00 90.31 79 TYR A O 1
ATOM 665 N N . MET A 1 80 ? 0.499 14.589 -6.458 1.00 91.75 80 MET A N 1
ATOM 666 C CA . MET A 1 80 ? -0.343 15.058 -7.570 1.00 91.75 80 MET A CA 1
ATOM 667 C C . MET A 1 80 ? -0.921 13.919 -8.428 1.00 91.75 80 MET A C 1
ATOM 669 O O . MET A 1 80 ? -1.790 14.157 -9.266 1.00 91.75 80 MET A O 1
ATOM 673 N N . LEU A 1 81 ? -0.420 12.691 -8.261 1.00 91.81 81 LEU A N 1
ATOM 674 C CA . LEU A 1 81 ? -0.772 11.518 -9.070 1.00 91.81 81 LEU A CA 1
ATOM 675 C C . LEU A 1 81 ? -1.674 10.527 -8.328 1.00 91.81 81 LEU A C 1
ATOM 677 O O . LEU A 1 81 ? -2.250 9.643 -8.960 1.00 91.81 81 LEU A O 1
ATOM 681 N N . VAL A 1 82 ? -1.783 10.660 -7.009 1.00 95.44 82 VAL A N 1
ATOM 682 C CA . VAL A 1 82 ? -2.456 9.713 -6.117 1.00 95.44 82 VAL A CA 1
ATOM 683 C C . VAL A 1 82 ? -3.571 10.440 -5.374 1.00 95.44 82 VAL A C 1
ATOM 685 O O . VAL A 1 82 ? -3.438 11.617 -5.054 1.00 95.44 82 VAL A O 1
ATOM 688 N N . ASP A 1 83 ? -4.698 9.771 -5.134 1.00 96.00 83 ASP A N 1
ATOM 689 C CA . ASP A 1 83 ? -5.760 10.326 -4.292 1.00 96.00 83 ASP A CA 1
ATOM 690 C C . ASP A 1 83 ? -5.213 10.680 -2.902 1.00 96.00 83 ASP A C 1
ATOM 692 O O . ASP A 1 83 ? -4.414 9.937 -2.328 1.00 96.00 83 ASP A O 1
ATOM 696 N N . ASP A 1 84 ? -5.655 11.804 -2.344 1.00 93.81 84 ASP A N 1
ATOM 697 C CA . ASP A 1 84 ? -5.140 12.326 -1.079 1.00 93.81 84 ASP A CA 1
ATOM 698 C C . ASP A 1 84 ? -5.306 11.328 0.082 1.00 93.81 84 ASP A C 1
ATOM 700 O O . ASP A 1 84 ? -4.398 11.167 0.902 1.00 93.81 84 ASP A O 1
ATOM 704 N N . ASN A 1 85 ? -6.420 10.586 0.128 1.00 93.38 85 ASN A N 1
ATOM 705 C CA . ASN A 1 85 ? -6.647 9.589 1.173 1.00 93.38 85 ASN A CA 1
ATOM 706 C C . ASN A 1 85 ? -5.686 8.406 1.037 1.00 93.38 85 ASN A C 1
ATOM 708 O O . ASN A 1 85 ? -5.091 7.980 2.031 1.00 93.38 85 ASN A O 1
ATOM 712 N N . ILE A 1 86 ? -5.497 7.913 -0.191 1.00 96.38 86 ILE A N 1
ATOM 713 C CA . ILE A 1 86 ? -4.557 6.831 -0.507 1.00 96.38 86 ILE A CA 1
ATOM 714 C C . ILE A 1 86 ? -3.132 7.270 -0.144 1.00 96.38 86 ILE A C 1
ATOM 716 O O . ILE A 1 86 ? -2.418 6.559 0.568 1.00 96.38 86 ILE A O 1
ATOM 720 N N . TYR A 1 87 ? -2.727 8.462 -0.589 1.00 95.69 87 TYR A N 1
ATOM 721 C CA . TYR A 1 87 ? -1.398 9.010 -0.345 1.00 95.69 87 TYR A CA 1
ATOM 722 C C . TYR A 1 87 ? -1.123 9.145 1.156 1.00 95.69 87 TYR A C 1
ATOM 724 O O . TYR A 1 87 ? -0.144 8.591 1.667 1.00 95.69 87 TYR A O 1
ATOM 732 N N . LYS A 1 88 ? -2.012 9.822 1.894 1.00 94.62 88 LYS A N 1
ATOM 733 C CA . LYS A 1 88 ? -1.863 10.040 3.339 1.00 94.62 88 LYS A CA 1
ATOM 734 C C . LYS A 1 88 ? -1.813 8.728 4.115 1.00 94.62 88 LYS A C 1
ATOM 736 O O . LYS A 1 88 ? -0.962 8.586 4.997 1.00 94.62 88 LYS A O 1
ATOM 741 N N . LEU A 1 89 ? -2.677 7.766 3.787 1.00 95.31 89 LEU A N 1
ATOM 742 C CA . LEU A 1 89 ? -2.700 6.471 4.462 1.00 95.31 89 LEU A CA 1
ATOM 743 C C . LEU A 1 89 ? -1.418 5.672 4.193 1.00 95.31 89 LEU A C 1
ATOM 745 O O . LEU A 1 89 ? -0.774 5.218 5.138 1.00 95.31 89 LEU A O 1
ATOM 749 N N . ALA A 1 90 ? -0.980 5.559 2.937 1.00 95.62 90 ALA A N 1
ATOM 750 C CA . ALA A 1 90 ? 0.251 4.845 2.592 1.00 95.62 90 ALA A CA 1
ATOM 751 C C . ALA A 1 90 ? 1.486 5.450 3.287 1.00 95.62 90 ALA A C 1
ATOM 753 O O . ALA A 1 90 ? 2.316 4.723 3.850 1.00 95.62 90 ALA A O 1
ATOM 754 N N . ARG A 1 91 ? 1.587 6.789 3.320 1.00 94.06 91 ARG A N 1
ATOM 755 C CA . ARG A 1 91 ? 2.661 7.503 4.034 1.00 94.06 91 ARG A CA 1
ATOM 756 C C . ARG A 1 91 ? 2.606 7.237 5.535 1.00 94.06 91 ARG A C 1
ATOM 758 O O . ARG A 1 91 ? 3.645 6.999 6.154 1.00 94.06 91 ARG A O 1
ATOM 765 N N . PHE A 1 92 ? 1.412 7.219 6.122 1.00 93.88 92 PHE A N 1
ATOM 766 C CA . PHE A 1 92 ? 1.239 6.866 7.527 1.00 93.88 92 PHE A CA 1
ATOM 767 C C . PHE A 1 92 ? 1.697 5.436 7.814 1.00 93.88 92 PHE A C 1
ATOM 769 O O . PHE A 1 92 ? 2.462 5.205 8.750 1.00 93.88 92 PHE A O 1
ATOM 776 N N . MET A 1 93 ? 1.293 4.479 6.980 1.00 92.81 93 MET A N 1
ATOM 777 C CA . MET A 1 93 ? 1.636 3.068 7.142 1.00 92.81 93 MET A CA 1
ATOM 778 C C . MET A 1 93 ? 3.139 2.792 7.058 1.00 92.81 93 MET A C 1
ATOM 780 O O . MET A 1 93 ? 3.636 1.838 7.659 1.00 92.81 93 MET A O 1
ATOM 784 N N . LYS A 1 94 ? 3.898 3.639 6.360 1.00 91.69 94 LYS A N 1
ATOM 785 C CA . LYS A 1 94 ? 5.360 3.539 6.296 1.00 91.69 94 LYS A CA 1
ATOM 786 C C . LYS A 1 94 ? 6.056 3.916 7.611 1.00 91.69 94 LYS A C 1
ATOM 788 O O . LYS A 1 94 ? 7.199 3.509 7.837 1.00 91.69 94 LYS A O 1
ATOM 793 N N . LYS A 1 95 ? 5.388 4.642 8.517 1.00 87.75 95 LYS A N 1
ATOM 794 C CA . LYS A 1 95 ? 5.945 4.984 9.834 1.00 87.75 95 LYS A CA 1
ATOM 795 C C . LYS A 1 95 ? 6.241 3.699 10.623 1.00 87.75 95 LYS A C 1
ATOM 797 O O . LYS A 1 95 ? 5.360 2.878 10.867 1.00 87.75 95 LYS A O 1
ATOM 802 N N . ARG A 1 96 ? 7.483 3.549 11.100 1.00 80.94 96 ARG A N 1
ATOM 803 C CA . ARG A 1 96 ? 7.935 2.387 11.903 1.00 80.94 96 ARG A CA 1
ATOM 804 C C . ARG A 1 96 ? 7.457 2.397 13.363 1.00 80.94 96 ARG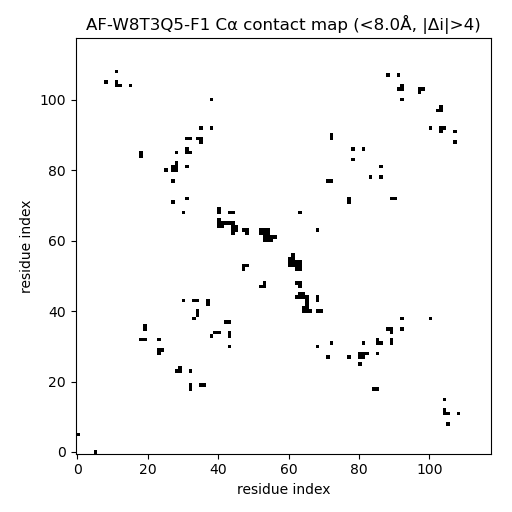 A C 1
ATOM 806 O O . ARG A 1 96 ? 7.843 1.527 14.133 1.00 80.94 96 ARG A O 1
ATOM 813 N N . LYS A 1 97 ? 6.645 3.386 13.751 1.00 85.56 97 LYS A N 1
ATOM 814 C CA . LYS A 1 97 ? 6.148 3.569 15.125 1.00 85.56 97 LYS A CA 1
ATOM 815 C C . LYS A 1 97 ? 5.196 2.448 15.564 1.00 85.56 97 LYS A C 1
ATOM 817 O O . LYS A 1 97 ? 5.158 2.113 16.741 1.00 85.56 97 LYS A O 1
ATOM 822 N N . TYR A 1 98 ? 4.442 1.885 14.625 1.00 87.00 98 TYR A N 1
ATOM 823 C CA . TYR A 1 98 ? 3.390 0.900 14.880 1.00 87.00 98 TYR A CA 1
ATOM 824 C C . TYR A 1 98 ? 3.788 -0.462 14.309 1.00 87.00 98 TYR A C 1
ATOM 826 O O . TYR A 1 98 ? 4.462 -0.527 13.276 1.00 87.00 98 TYR A O 1
ATOM 834 N N . ARG A 1 99 ? 3.413 -1.545 14.998 1.00 85.44 99 ARG A N 1
ATOM 835 C CA . ARG A 1 99 ? 3.988 -2.875 14.762 1.00 85.44 99 ARG A CA 1
ATOM 836 C C . ARG A 1 99 ? 3.184 -3.692 13.761 1.00 85.44 99 ARG A C 1
ATOM 838 O O . ARG A 1 99 ? 3.774 -4.481 13.027 1.00 85.44 99 ARG A O 1
ATOM 845 N N . THR A 1 100 ? 1.868 -3.518 13.747 1.00 91.12 100 THR A N 1
ATOM 846 C CA . THR A 1 100 ? 0.957 -4.271 12.880 1.00 91.12 100 THR A CA 1
ATOM 847 C C . THR A 1 100 ? 0.190 -3.361 11.927 1.00 91.12 100 THR A C 1
ATOM 849 O O . THR A 1 100 ? -0.030 -2.182 12.212 1.00 91.12 100 THR A O 1
ATOM 852 N N . TRP A 1 101 ? -0.257 -3.940 10.813 1.00 91.94 101 TRP A N 1
ATOM 853 C CA . TRP A 1 101 ? -1.166 -3.303 9.864 1.00 91.94 101 TRP A CA 1
ATOM 854 C C . TRP A 1 101 ? -2.398 -2.713 10.558 1.00 91.94 101 TRP A C 1
ATOM 856 O O . TRP A 1 101 ? -2.715 -1.540 10.394 1.00 91.94 101 TRP A O 1
ATOM 866 N N . GLU A 1 102 ? -3.047 -3.511 11.407 1.00 90.81 102 GLU A N 1
ATOM 867 C CA . GLU A 1 102 ? -4.261 -3.114 12.116 1.00 90.81 102 GLU A CA 1
ATOM 868 C C . GLU A 1 102 ? -4.019 -1.922 13.055 1.00 90.81 102 GLU A C 1
ATOM 870 O O . GLU A 1 102 ? -4.775 -0.954 13.028 1.00 90.81 102 GLU A O 1
ATOM 875 N N . GLU A 1 103 ? -2.936 -1.950 13.839 1.00 91.06 103 GLU A N 1
ATOM 876 C CA . GLU A 1 103 ? -2.561 -0.827 14.709 1.00 91.06 103 GLU A CA 1
ATOM 877 C C . GLU A 1 103 ? -2.320 0.454 13.908 1.00 91.06 103 GLU A C 1
ATOM 879 O O . GLU A 1 103 ? -2.719 1.531 14.347 1.00 91.06 103 GLU A O 1
ATOM 884 N N . LYS A 1 104 ? -1.685 0.351 12.733 1.00 93.25 104 LYS A N 1
ATOM 885 C CA . LYS A 1 104 ? -1.454 1.500 11.847 1.00 93.25 104 LYS A CA 1
ATOM 886 C C . LYS A 1 104 ? -2.761 2.087 11.343 1.00 93.25 104 LYS A C 1
ATOM 888 O O . LYS A 1 104 ? -2.912 3.302 11.381 1.00 93.25 104 LYS A O 1
ATOM 893 N N . ILE A 1 105 ? -3.695 1.246 10.905 1.00 92.38 105 ILE A N 1
ATOM 894 C CA . ILE A 1 105 ? -5.017 1.697 10.463 1.00 92.38 105 ILE A CA 1
ATOM 895 C C . ILE A 1 105 ? -5.744 2.413 11.598 1.00 92.38 105 ILE A C 1
ATOM 897 O O . ILE A 1 105 ? -6.155 3.558 11.436 1.00 92.38 105 ILE A O 1
ATOM 901 N N . LEU A 1 106 ? -5.859 1.777 12.765 1.00 91.56 106 LEU A N 1
ATOM 902 C CA . LEU A 1 106 ? -6.575 2.363 13.898 1.00 91.56 106 LEU A CA 1
ATOM 903 C C . LEU A 1 106 ? -5.955 3.694 14.330 1.00 91.56 106 LEU A C 1
ATOM 905 O O . LEU A 1 106 ? -6.676 4.668 14.521 1.00 91.56 106 LEU A O 1
ATOM 909 N N . LYS A 1 107 ? -4.621 3.765 14.402 1.00 92.25 107 LYS A N 1
ATOM 910 C CA . LYS A 1 107 ? -3.917 4.997 14.772 1.00 92.25 107 LYS A CA 1
ATOM 911 C C . LYS A 1 107 ? -4.025 6.087 13.717 1.00 92.25 107 LYS A C 1
ATOM 913 O O . LYS A 1 107 ? -4.095 7.253 14.081 1.00 92.25 107 LYS A O 1
ATOM 918 N N . TYR A 1 108 ? -4.064 5.734 12.435 1.00 92.88 108 TYR A N 1
ATOM 919 C CA . TYR A 1 108 ? -4.289 6.706 11.369 1.00 92.88 108 TYR A CA 1
ATOM 920 C C . TYR A 1 108 ? -5.639 7.407 11.535 1.00 92.88 108 TYR A C 1
ATOM 922 O O . TYR A 1 108 ? -5.696 8.631 11.467 1.00 92.88 108 TYR A O 1
ATOM 930 N N . PHE A 1 109 ? -6.711 6.648 11.779 1.00 90.00 109 PHE A N 1
ATOM 931 C CA . PHE A 1 109 ? -8.048 7.222 11.937 1.00 90.00 109 PHE A CA 1
ATOM 932 C C . PHE A 1 109 ? -8.244 7.926 13.281 1.00 90.00 109 PHE A C 1
ATOM 934 O O . PHE A 1 109 ? -8.932 8.939 13.323 1.00 90.00 109 PHE A O 1
ATOM 941 N N . GLU A 1 110 ? -7.599 7.458 14.351 1.00 88.12 110 GLU A N 1
ATOM 942 C CA . GLU A 1 110 ? -7.559 8.167 15.637 1.00 88.12 110 GLU A CA 1
ATOM 943 C C . GLU A 1 110 ? -6.881 9.537 15.491 1.00 88.12 110 GLU A C 1
ATOM 945 O O . GLU A 1 110 ? -7.477 10.545 15.845 1.00 88.12 110 GLU A O 1
ATOM 950 N N . GLU A 1 111 ? -5.692 9.597 14.874 1.00 86.75 111 GLU A N 1
ATOM 951 C CA . GLU A 1 111 ? -4.958 10.855 14.647 1.00 86.75 111 GLU A CA 1
ATOM 952 C C . GLU A 1 111 ? -5.647 11.777 13.618 1.00 86.75 111 GLU A C 1
ATOM 954 O O . GLU A 1 111 ? -5.388 12.978 13.591 1.00 86.75 111 GLU A O 1
ATOM 959 N N . ARG A 1 112 ? -6.512 11.231 12.752 1.00 78.25 112 ARG A N 1
ATOM 960 C CA . ARG A 1 112 ? -7.275 11.995 11.753 1.00 78.25 112 ARG A CA 1
ATOM 961 C C . ARG A 1 112 ? -8.583 12.562 12.314 1.00 78.25 112 ARG A C 1
ATOM 963 O O . ARG A 1 112 ? -9.017 13.611 11.849 1.00 78.25 112 ARG A O 1
ATOM 970 N N . SER A 1 113 ? -9.186 11.901 13.305 1.00 58.25 113 SER A N 1
ATOM 971 C CA . SER A 1 113 ? -10.439 12.341 13.934 1.00 58.25 113 SER A CA 1
ATOM 972 C C . SER A 1 113 ? -10.288 13.623 14.769 1.00 58.25 113 SER A C 1
ATOM 974 O O . SER A 1 113 ? -11.300 14.215 15.126 1.00 58.25 113 SER A O 1
ATOM 976 N N . ASP A 1 114 ? -9.057 14.080 15.029 1.00 41.94 114 ASP A N 1
ATOM 977 C CA . ASP A 1 114 ? -8.753 15.369 15.672 1.00 41.94 114 ASP A CA 1
ATOM 978 C C . ASP A 1 114 ? -8.683 16.554 14.675 1.00 41.94 114 ASP A C 1
ATOM 980 O O . ASP A 1 114 ? -8.336 17.670 15.060 1.00 41.94 114 ASP A O 1
ATOM 984 N N . CYS A 1 115 ? -8.987 16.345 13.384 1.00 38.94 115 CYS A N 1
ATOM 985 C CA . CYS A 1 115 ? -9.043 17.413 12.369 1.00 38.94 115 CYS A CA 1
ATOM 986 C C . CYS A 1 115 ? -10.463 17.786 11.910 1.00 38.94 115 CYS A C 1
ATOM 988 O O . CYS A 1 115 ? -10.590 18.653 11.049 1.00 38.94 115 CYS A O 1
ATOM 990 N N . ASP A 1 116 ? -11.503 17.207 12.515 1.00 37.41 116 ASP A N 1
ATOM 991 C CA . ASP A 1 116 ? -12.885 17.697 12.412 1.00 37.41 116 ASP A CA 1
ATOM 992 C C . ASP A 1 116 ? -13.235 18.497 13.683 1.00 37.41 116 ASP A C 1
ATOM 994 O O . ASP A 1 116 ? -14.140 18.155 14.443 1.00 37.41 116 ASP A O 1
ATOM 998 N N . GLY A 1 117 ? -12.437 19.532 13.957 1.00 34.22 117 GLY A N 1
ATOM 999 C CA . GLY A 1 117 ? -12.755 20.576 14.926 1.00 34.22 117 GLY A CA 1
ATOM 1000 C C . GLY A 1 117 ? -13.289 21.796 14.184 1.00 34.22 117 GLY A C 1
ATOM 1001 O O . GLY A 1 117 ? -12.485 22.496 13.577 1.00 34.22 117 GLY A O 1
ATOM 1002 N N . ASP A 1 118 ? -14.613 21.967 14.253 1.00 31.33 118 ASP A N 1
ATOM 1003 C CA . ASP A 1 118 ? -15.439 23.160 13.963 1.00 31.33 118 ASP A CA 1
ATOM 1004 C C . ASP A 1 118 ? -15.125 24.018 12.716 1.00 31.33 118 ASP A C 1
ATOM 1006 O O . ASP A 1 118 ? -14.120 24.765 12.691 1.00 31.33 118 ASP A O 1
#

Organism: NCBI:txid1286171

InterPro domains:
  IPR011109 DNA-binding recombinase domain [PF07508] (29-77)

Radius of gyration: 15.86 Å; Cα contacts (8 Å, |Δi|>4): 101; chains: 1; bounding box: 38×34×46 Å